Protein AF-A0A524HSD1-F1 (afdb_monomer_lite)

Radius of gyration: 17.55 Å; chains: 1; bounding box: 44×34×51 Å

Structure (mmCIF, N/CA/C/O backbone):
data_AF-A0A524HSD1-F1
#
_entry.id   AF-A0A524HSD1-F1
#
loop_
_atom_site.group_PDB
_atom_site.id
_atom_site.type_symbol
_atom_site.label_atom_id
_atom_site.label_alt_id
_atom_site.label_comp_id
_atom_site.label_asym_id
_atom_site.label_entity_id
_atom_site.label_seq_id
_atom_site.pdbx_PDB_ins_code
_atom_site.Cartn_x
_atom_site.Cartn_y
_atom_site.Cartn_z
_atom_site.occupancy
_atom_site.B_iso_or_equiv
_atom_site.auth_seq_id
_atom_site.auth_comp_id
_atom_site.auth_asym_id
_atom_site.auth_atom_id
_atom_site.pdbx_PDB_model_num
ATOM 1 N N . MET A 1 1 ? 17.653 -8.439 -3.704 1.00 82.50 1 MET A N 1
ATOM 2 C CA . MET A 1 1 ? 16.681 -8.326 -4.816 1.00 82.50 1 MET A CA 1
ATOM 3 C C . MET A 1 1 ? 16.883 -9.513 -5.733 1.00 82.50 1 MET A C 1
ATOM 5 O O . MET A 1 1 ? 18.031 -9.865 -5.976 1.00 82.50 1 MET A O 1
ATOM 9 N N . ALA A 1 2 ? 15.806 -10.114 -6.225 1.00 90.75 2 ALA A N 1
ATOM 10 C CA . ALA A 1 2 ? 15.878 -11.276 -7.107 1.00 90.75 2 ALA A CA 1
ATOM 11 C C . ALA A 1 2 ? 14.783 -11.213 -8.174 1.00 90.75 2 ALA A C 1
ATOM 13 O O . ALA A 1 2 ? 13.730 -10.613 -7.956 1.00 90.75 2 ALA A O 1
ATOM 14 N N . ARG A 1 3 ? 15.013 -11.856 -9.321 1.00 94.31 3 ARG A N 1
ATOM 15 C CA . ARG A 1 3 ? 13.931 -12.130 -10.271 1.00 94.31 3 ARG A CA 1
ATOM 16 C C . ARG A 1 3 ? 13.067 -13.254 -9.717 1.00 94.31 3 ARG A C 1
ATOM 18 O O . ARG A 1 3 ? 13.595 -14.268 -9.265 1.00 94.31 3 ARG A O 1
ATOM 25 N N . SER A 1 4 ? 11.750 -13.093 -9.751 1.00 92.81 4 SER A N 1
ATOM 26 C CA . SER A 1 4 ? 10.835 -14.096 -9.213 1.00 92.81 4 SER A CA 1
ATOM 27 C C . SER A 1 4 ? 9.555 -14.201 -10.025 1.00 92.81 4 SER A C 1
ATOM 29 O O . SER A 1 4 ? 8.882 -13.206 -10.277 1.00 92.81 4 SER A O 1
ATOM 31 N N . ARG A 1 5 ? 9.194 -15.443 -10.363 1.00 92.56 5 ARG A N 1
ATOM 32 C CA . ARG A 1 5 ? 7.883 -15.817 -10.923 1.00 92.56 5 ARG A CA 1
ATOM 33 C C . ARG A 1 5 ? 6.906 -16.345 -9.874 1.00 92.56 5 ARG A C 1
ATOM 35 O O . ARG A 1 5 ? 5.775 -16.693 -10.192 1.00 92.56 5 ARG A O 1
ATOM 42 N N . ARG A 1 6 ? 7.358 -16.449 -8.620 1.00 90.00 6 ARG A N 1
ATOM 43 C CA . ARG A 1 6 ? 6.565 -17.001 -7.512 1.00 90.00 6 ARG A CA 1
ATOM 44 C C . ARG A 1 6 ? 5.650 -15.957 -6.879 1.00 90.00 6 ARG A C 1
ATOM 46 O O . ARG A 1 6 ? 4.624 -16.316 -6.324 1.00 90.00 6 ARG A O 1
ATOM 53 N N . VAL A 1 7 ? 6.029 -14.680 -6.956 1.00 89.88 7 VAL A N 1
ATOM 54 C CA . VAL A 1 7 ? 5.310 -13.583 -6.287 1.00 89.88 7 VAL A CA 1
ATOM 55 C C . VAL A 1 7 ? 4.027 -13.217 -7.031 1.00 89.88 7 VAL A C 1
ATOM 57 O O . VAL A 1 7 ? 3.005 -12.956 -6.407 1.00 89.88 7 VAL A O 1
ATOM 60 N N . VAL A 1 8 ? 4.074 -13.224 -8.365 1.00 90.25 8 VAL A N 1
ATOM 61 C CA . VAL A 1 8 ? 2.915 -13.000 -9.231 1.00 90.25 8 VAL A CA 1
ATOM 62 C C . VAL A 1 8 ? 2.888 -14.131 -10.263 1.00 90.25 8 VAL A C 1
ATOM 64 O O . VAL A 1 8 ? 3.778 -14.181 -11.115 1.00 90.25 8 VAL A O 1
ATOM 67 N N . PRO A 1 9 ? 1.912 -15.055 -10.202 1.00 86.94 9 PRO A N 1
ATOM 68 C CA . PRO A 1 9 ? 1.830 -16.164 -11.146 1.00 86.94 9 PRO A CA 1
ATOM 69 C C . PRO A 1 9 ? 1.8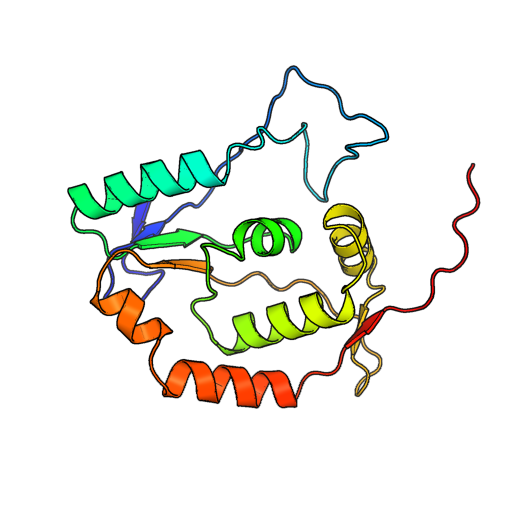19 -15.684 -12.601 1.00 86.94 9 PRO A C 1
ATOM 71 O O . PRO A 1 9 ? 1.075 -14.775 -12.964 1.00 86.94 9 PRO A O 1
ATOM 74 N N . GLY A 1 10 ? 2.660 -16.299 -13.435 1.00 90.88 10 GLY A N 1
ATOM 75 C CA . GLY A 1 10 ? 2.760 -15.968 -14.860 1.00 90.88 10 GLY A CA 1
ATOM 76 C C . GLY A 1 10 ? 3.445 -14.633 -15.171 1.00 90.88 10 GLY A C 1
ATOM 77 O O . GLY A 1 10 ? 3.359 -14.180 -16.309 1.00 90.88 10 GLY A O 1
ATOM 78 N N . ARG A 1 11 ? 4.109 -14.000 -14.193 1.00 95.06 11 ARG A N 1
ATOM 79 C CA . ARG A 1 11 ? 4.816 -12.724 -1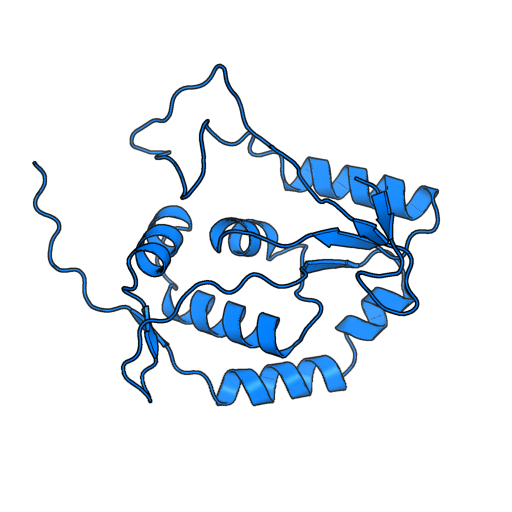4.370 1.00 95.06 11 ARG A CA 1
ATOM 80 C C . ARG A 1 11 ? 6.223 -12.782 -13.806 1.00 95.06 11 ARG A C 1
ATOM 82 O O . ARG A 1 11 ? 6.456 -13.409 -12.775 1.00 95.06 11 ARG A O 1
ATOM 89 N N . GLU A 1 12 ? 7.164 -12.126 -14.469 1.00 97.19 12 GLU A N 1
ATOM 90 C CA . GLU A 1 12 ? 8.548 -12.031 -14.015 1.00 97.19 12 GLU A CA 1
ATOM 91 C C . GLU A 1 12 ? 8.770 -10.710 -13.279 1.00 97.19 12 GLU A C 1
ATOM 93 O O . GLU A 1 12 ? 8.811 -9.638 -13.878 1.00 97.19 12 GLU A O 1
ATOM 98 N N . MET A 1 13 ? 8.897 -10.788 -11.955 1.00 97.69 13 MET A N 1
ATOM 99 C CA . MET A 1 13 ? 8.972 -9.619 -11.082 1.00 97.69 13 MET A CA 1
ATOM 100 C C . MET A 1 13 ? 10.398 -9.388 -10.587 1.00 97.69 13 MET A C 1
ATOM 102 O O . MET A 1 13 ? 11.105 -10.345 -10.261 1.00 97.69 13 MET A O 1
ATOM 106 N N . LEU A 1 14 ? 10.789 -8.125 -10.416 1.00 97.62 14 LEU A N 1
ATOM 107 C CA . LEU A 1 14 ? 11.891 -7.758 -9.532 1.00 97.62 14 LEU A CA 1
ATOM 108 C C . LEU A 1 14 ? 11.375 -7.737 -8.090 1.00 97.62 14 LEU A C 1
ATOM 110 O O . LEU A 1 14 ? 10.683 -6.802 -7.681 1.00 97.62 14 LEU A O 1
ATOM 114 N N . PHE A 1 15 ? 11.689 -8.773 -7.318 1.00 96.81 15 PHE A N 1
ATOM 115 C CA . PHE A 1 15 ? 11.267 -8.873 -5.927 1.00 96.81 15 PHE A CA 1
ATOM 116 C C . PHE A 1 15 ? 12.281 -8.216 -4.985 1.00 96.81 15 PHE A C 1
ATOM 118 O O . PHE A 1 15 ? 13.473 -8.557 -4.968 1.00 96.81 15 PHE A O 1
ATOM 125 N N . ILE A 1 16 ? 11.792 -7.262 -4.194 1.00 94.38 16 ILE A N 1
ATOM 126 C CA . ILE A 1 16 ? 12.546 -6.572 -3.152 1.00 94.38 16 ILE A CA 1
ATOM 127 C C . ILE A 1 16 ? 12.256 -7.256 -1.817 1.00 94.38 16 ILE A C 1
ATOM 129 O O . ILE A 1 16 ? 11.248 -6.986 -1.172 1.00 94.38 16 ILE A O 1
ATOM 133 N N . GLU A 1 17 ? 13.169 -8.130 -1.405 1.00 89.19 17 GLU A N 1
ATOM 134 C CA . GLU A 1 17 ? 13.127 -8.765 -0.080 1.00 89.19 17 GLU A CA 1
ATOM 135 C C . GLU A 1 17 ? 13.484 -7.778 1.033 1.00 89.19 17 GLU A C 1
ATOM 137 O O . GLU A 1 17 ? 12.844 -7.754 2.079 1.00 89.19 17 GLU A O 1
ATOM 142 N N . TRP A 1 18 ? 14.495 -6.939 0.796 1.00 87.19 18 TRP A N 1
ATOM 143 C CA . TRP A 1 18 ? 14.962 -5.950 1.756 1.00 87.19 18 TRP A CA 1
ATOM 144 C C . TRP A 1 18 ? 15.522 -4.725 1.035 1.00 87.19 18 TRP A C 1
ATOM 146 O O 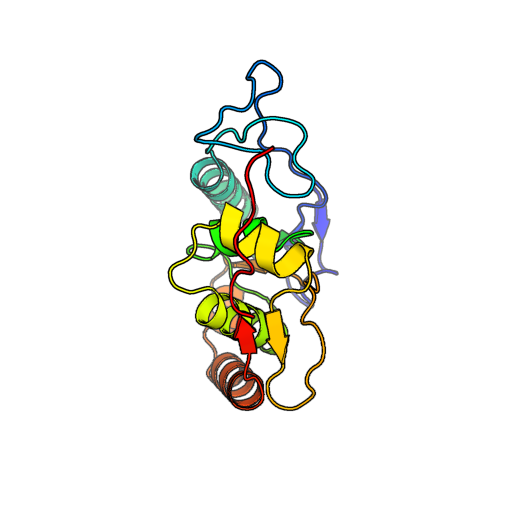. TRP A 1 18 ? 16.332 -4.853 0.113 1.00 87.19 18 TRP A O 1
ATOM 156 N N . LEU A 1 19 ? 15.093 -3.537 1.459 1.00 88.88 19 LEU A N 1
ATOM 157 C CA . LEU A 1 19 ? 15.610 -2.253 0.992 1.00 88.88 19 LEU A CA 1
ATOM 158 C C . LEU A 1 19 ? 15.524 -1.242 2.136 1.00 88.88 19 LEU A C 1
ATOM 160 O O . LEU A 1 19 ? 14.432 -0.873 2.564 1.00 88.88 19 LEU A O 1
ATOM 164 N N . LEU A 1 20 ? 16.680 -0.784 2.610 1.00 90.19 20 LEU A N 1
ATOM 165 C CA . LEU A 1 20 ? 16.772 0.197 3.683 1.00 90.19 20 LEU A CA 1
ATOM 166 C C . LEU A 1 20 ? 17.114 1.569 3.098 1.00 90.19 20 LEU A C 1
ATOM 168 O O . LEU A 1 20 ? 18.220 1.778 2.609 1.00 90.19 20 LEU A O 1
ATOM 172 N N . LEU A 1 21 ? 16.167 2.506 3.153 1.00 91.25 21 LEU A N 1
ATOM 173 C CA . LEU A 1 21 ? 16.372 3.888 2.708 1.00 91.25 21 LEU A CA 1
ATOM 174 C C . LEU A 1 21 ? 16.536 4.807 3.916 1.00 91.25 21 LEU A C 1
ATOM 176 O O . LEU A 1 21 ? 15.647 5.600 4.228 1.00 91.25 21 LEU A O 1
ATOM 180 N N . GLN A 1 22 ? 17.657 4.663 4.617 1.00 93.44 22 GLN A N 1
ATOM 181 C CA . GLN A 1 22 ? 17.925 5.366 5.869 1.00 93.44 22 GLN A CA 1
ATOM 182 C C . GLN A 1 22 ? 19.287 6.072 5.862 1.00 93.44 22 GLN A C 1
ATOM 184 O O . GLN A 1 22 ? 20.222 5.621 5.203 1.00 93.44 22 GLN A O 1
ATOM 189 N N . ASN A 1 23 ? 19.391 7.177 6.605 1.00 93.94 23 ASN A N 1
ATOM 190 C CA . ASN A 1 23 ? 20.632 7.915 6.821 1.00 93.94 23 ASN A CA 1
ATOM 191 C C . ASN A 1 23 ? 21.199 7.609 8.219 1.00 93.94 23 ASN A C 1
ATOM 193 O O . ASN A 1 23 ? 20.785 8.248 9.186 1.00 93.94 23 ASN A O 1
ATOM 197 N N . PRO A 1 24 ? 22.173 6.691 8.349 1.00 94.62 24 PRO A N 1
ATOM 198 C CA . PRO A 1 24 ? 22.722 6.304 9.649 1.00 94.62 24 PRO A CA 1
ATOM 199 C C . PRO A 1 24 ? 23.540 7.407 10.335 1.00 94.62 24 PRO A C 1
ATOM 201 O O . PRO A 1 24 ? 23.858 7.286 11.513 1.00 94.62 24 PRO A O 1
ATOM 204 N N . ARG A 1 25 ? 23.889 8.483 9.615 1.00 95.19 25 ARG A N 1
ATOM 205 C CA . ARG A 1 25 ? 24.619 9.639 10.162 1.00 95.19 25 ARG A CA 1
ATOM 206 C C . ARG A 1 25 ? 23.696 10.748 10.667 1.00 95.19 25 ARG A C 1
ATOM 208 O O . ARG A 1 25 ? 24.188 11.747 11.179 1.00 95.19 25 ARG A O 1
ATOM 215 N N . ALA A 1 26 ? 22.385 10.612 10.476 1.00 93.75 26 ALA A N 1
ATOM 216 C CA . ALA A 1 26 ? 21.400 11.567 10.961 1.00 93.75 26 ALA A CA 1
ATOM 217 C C . ALA A 1 26 ? 20.784 11.092 12.282 1.00 93.75 26 ALA A C 1
ATOM 219 O O . ALA A 1 26 ? 20.646 9.893 12.522 1.00 93.75 26 ALA A O 1
ATOM 220 N N . ALA A 1 27 ? 20.366 12.050 13.105 1.00 93.75 27 ALA A N 1
ATOM 221 C CA . ALA A 1 27 ? 19.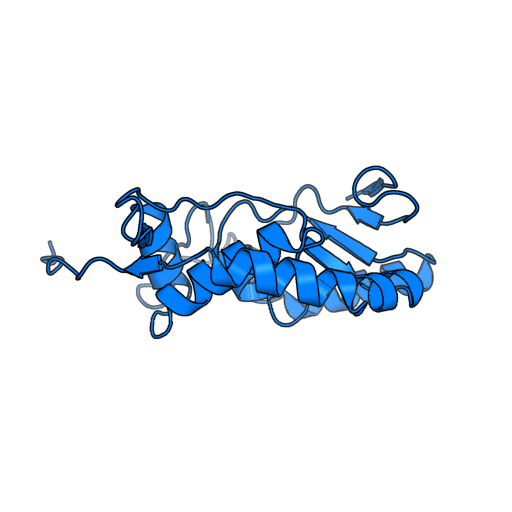560 11.809 14.295 1.00 93.75 27 ALA A CA 1
ATOM 222 C C . ALA A 1 27 ? 18.083 12.118 14.011 1.00 93.75 27 ALA A C 1
ATOM 224 O O . ALA A 1 27 ? 17.764 12.918 13.129 1.00 93.75 27 ALA A O 1
ATOM 225 N N . PHE A 1 28 ? 17.182 11.484 14.761 1.00 94.00 28 PHE A N 1
ATOM 226 C CA . PHE A 1 28 ? 15.773 11.873 14.771 1.00 94.00 28 PHE A CA 1
ATOM 227 C C . PHE A 1 28 ? 15.601 13.255 15.408 1.00 94.00 28 PHE A C 1
ATOM 229 O O . PHE A 1 28 ? 16.416 13.680 16.227 1.00 94.00 28 PHE A O 1
ATOM 236 N N . SER A 1 29 ? 14.515 13.934 15.054 1.00 90.50 29 SER A N 1
ATOM 237 C CA . SER A 1 29 ? 14.105 15.198 15.668 1.00 90.50 29 SER A CA 1
ATOM 238 C C . SER A 1 29 ? 12.661 15.094 16.170 1.00 90.50 29 SER A C 1
ATOM 240 O O . SER A 1 29 ? 11.943 14.180 15.753 1.00 90.50 29 SER A O 1
ATOM 242 N N . PRO A 1 30 ? 12.197 16.017 17.032 1.00 86.50 30 PRO A N 1
ATOM 243 C CA . PRO A 1 30 ? 10.792 16.069 17.442 1.00 86.50 30 PRO A CA 1
ATOM 244 C C . PRO A 1 30 ? 9.815 16.164 16.259 1.00 86.50 30 PRO A C 1
ATOM 246 O O . PRO A 1 30 ? 8.761 15.533 16.288 1.00 86.50 30 PRO A O 1
ATOM 249 N N . ASP A 1 31 ? 10.197 16.873 15.192 1.00 85.69 31 ASP A N 1
ATOM 250 C CA . ASP A 1 31 ? 9.394 17.014 13.966 1.00 85.69 31 ASP A CA 1
ATOM 251 C C . ASP A 1 31 ? 9.420 15.752 13.084 1.00 85.69 31 ASP A C 1
ATOM 253 O O . ASP A 1 31 ? 8.515 15.500 12.282 1.00 85.69 31 ASP A O 1
ATOM 257 N N . HIS A 1 32 ? 10.461 14.929 13.231 1.00 83.75 32 HIS A N 1
ATOM 258 C CA . HIS A 1 32 ? 10.667 13.689 12.488 1.00 83.75 32 HIS A CA 1
ATOM 259 C C . HIS A 1 32 ? 11.000 12.535 13.440 1.00 83.75 32 HIS A C 1
ATOM 261 O O . HIS A 1 32 ? 12.122 12.014 13.420 1.00 83.75 32 HIS A O 1
ATOM 267 N N . PRO A 1 33 ? 10.033 12.125 14.281 1.00 88.62 33 PRO A N 1
ATOM 268 C CA . PRO A 1 33 ? 10.234 11.021 15.201 1.00 88.62 33 PRO A CA 1
ATOM 269 C C . PRO A 1 33 ? 10.345 9.698 14.429 1.00 88.62 33 PRO A C 1
ATOM 271 O O . PRO A 1 33 ? 9.847 9.590 13.300 1.00 88.62 33 PRO A O 1
ATOM 274 N N . PRO A 1 34 ? 10.946 8.660 15.033 1.00 91.50 34 PRO A N 1
ATOM 275 C CA . PRO A 1 34 ? 11.039 7.349 14.409 1.00 91.50 34 PRO A CA 1
ATOM 276 C C . PRO A 1 34 ? 9.657 6.770 14.086 1.00 91.50 34 PRO A C 1
ATOM 278 O O . PRO A 1 34 ? 8.716 6.821 14.888 1.00 91.50 34 PRO A O 1
ATOM 281 N N . LEU A 1 35 ? 9.546 6.178 12.899 1.00 90.38 35 LEU A N 1
ATOM 282 C CA . LEU A 1 35 ? 8.432 5.308 12.530 1.00 90.38 35 LEU A CA 1
ATOM 283 C C . LEU A 1 35 ? 8.621 3.905 13.139 1.00 90.38 35 LEU A C 1
ATOM 285 O O . LEU A 1 35 ? 9.748 3.522 13.461 1.00 90.38 35 LEU A O 1
ATOM 289 N N . PRO A 1 36 ? 7.549 3.099 13.280 1.00 86.25 36 PRO A N 1
ATOM 290 C CA . PRO A 1 36 ? 7.671 1.724 13.765 1.00 86.25 36 PRO A CA 1
ATOM 291 C C . PRO A 1 36 ? 8.736 0.926 12.992 1.00 86.25 36 PRO A C 1
ATOM 293 O O . PRO A 1 36 ? 8.712 0.886 11.763 1.00 86.25 36 PRO A O 1
ATOM 296 N N . GLY A 1 37 ? 9.685 0.316 13.709 1.00 84.81 37 GLY A N 1
ATOM 297 C CA . GLY A 1 37 ? 10.781 -0.467 13.119 1.00 84.81 37 GLY A CA 1
ATOM 298 C C . GLY A 1 37 ? 11.903 0.354 12.460 1.00 84.81 37 GLY A C 1
ATOM 299 O O . GLY A 1 37 ? 12.800 -0.221 11.847 1.00 84.81 37 GLY A O 1
ATOM 300 N N . GLN A 1 38 ? 11.879 1.686 12.557 1.00 90.69 38 GLN A N 1
ATOM 301 C CA . GLN A 1 38 ? 12.893 2.552 11.960 1.00 90.69 38 GLN A CA 1
ATOM 302 C C . GLN A 1 38 ? 14.076 2.786 12.912 1.00 90.69 38 GLN A C 1
ATOM 304 O O . GLN A 1 38 ? 13.907 3.363 13.980 1.00 90.69 38 GLN A O 1
ATOM 309 N N . ALA A 1 39 ? 15.285 2.395 12.493 1.00 92.62 39 ALA A N 1
ATOM 310 C CA . ALA A 1 39 ? 16.514 2.604 13.265 1.00 92.62 39 ALA A CA 1
ATOM 311 C C . ALA A 1 39 ? 17.142 3.992 13.041 1.00 92.62 39 ALA A C 1
ATOM 313 O O . ALA A 1 39 ? 17.709 4.567 13.964 1.00 92.62 39 ALA A O 1
ATOM 314 N N . HIS A 1 40 ? 17.015 4.544 11.828 1.00 94.56 40 HIS A N 1
ATOM 315 C CA . HIS A 1 40 ? 17.555 5.860 11.473 1.00 94.56 40 HIS A CA 1
ATOM 316 C C . HIS A 1 40 ? 16.591 6.662 10.578 1.00 94.56 40 HIS A C 1
ATOM 318 O O . HIS A 1 40 ? 15.775 6.054 9.867 1.00 94.56 40 HIS A O 1
ATOM 324 N N . PRO A 1 41 ? 16.693 8.009 10.547 1.00 93.88 41 PRO A N 1
ATOM 325 C CA . PRO A 1 41 ? 15.876 8.856 9.680 1.00 93.88 41 PRO A CA 1
ATOM 326 C C . PRO A 1 41 ? 15.884 8.400 8.220 1.00 93.88 41 PRO A C 1
ATOM 328 O O . PRO A 1 41 ? 16.893 7.921 7.698 1.00 93.88 41 PRO A O 1
ATOM 331 N N . GLY A 1 42 ? 14.738 8.532 7.553 1.00 92.06 42 GLY A N 1
ATOM 332 C CA . GLY A 1 42 ? 14.584 8.107 6.165 1.00 92.06 42 GLY A CA 1
ATOM 333 C C . GLY A 1 42 ? 15.338 9.027 5.204 1.00 92.06 42 GLY A C 1
ATOM 334 O O . GLY A 1 42 ? 15.452 10.222 5.451 1.00 92.06 42 GLY A O 1
ATOM 335 N N . LEU A 1 43 ? 15.804 8.491 4.075 1.00 91.94 43 LEU A N 1
ATOM 336 C CA . LEU A 1 43 ? 16.473 9.290 3.036 1.00 91.94 43 LEU A CA 1
ATOM 337 C C . LEU A 1 43 ? 15.511 10.183 2.235 1.00 91.94 43 LEU A C 1
ATOM 339 O O . LEU A 1 43 ? 15.959 11.041 1.489 1.00 91.94 43 LEU A O 1
ATOM 343 N N . GLY A 1 44 ? 14.198 9.946 2.312 1.00 88.88 44 GLY A N 1
ATOM 344 C CA . GLY A 1 44 ? 13.206 10.645 1.483 1.00 88.88 44 GLY A CA 1
ATOM 345 C C . GLY A 1 44 ? 13.216 10.244 -0.001 1.00 88.88 44 GLY A C 1
ATOM 346 O O . GLY A 1 44 ? 12.369 10.708 -0.753 1.00 88.88 44 GLY A O 1
ATOM 347 N N . MET A 1 45 ? 14.103 9.328 -0.407 1.00 92.00 45 MET A N 1
ATOM 348 C CA . MET A 1 45 ? 14.379 8.976 -1.809 1.00 92.00 45 MET A CA 1
ATOM 349 C C . MET A 1 45 ? 13.492 7.855 -2.381 1.00 92.00 45 MET A C 1
ATOM 351 O O . MET A 1 45 ? 13.885 7.133 -3.299 1.00 92.00 45 MET A O 1
ATOM 355 N N . LEU A 1 46 ? 12.313 7.619 -1.799 1.00 89.25 46 LEU A N 1
ATOM 356 C CA . LEU A 1 46 ? 11.474 6.480 -2.186 1.00 89.25 46 LEU A CA 1
ATOM 357 C C . LEU A 1 46 ? 11.079 6.562 -3.669 1.00 89.25 46 LEU A C 1
ATOM 359 O O . LEU A 1 46 ? 11.159 5.570 -4.390 1.00 89.25 46 LEU A O 1
ATOM 363 N N . ARG A 1 47 ? 10.675 7.751 -4.130 1.00 89.38 47 ARG A N 1
ATOM 364 C CA . ARG A 1 47 ? 10.216 7.968 -5.510 1.00 89.38 47 ARG A CA 1
ATOM 365 C C . ARG A 1 47 ? 11.346 7.787 -6.517 1.00 89.38 47 ARG A C 1
ATOM 367 O O . ARG A 1 47 ? 11.137 7.162 -7.550 1.00 89.38 47 ARG A O 1
ATOM 374 N N . GLU A 1 48 ? 12.524 8.294 -6.195 1.00 93.25 48 GLU A N 1
ATOM 375 C CA . GLU A 1 48 ? 13.734 8.246 -7.007 1.00 93.25 48 GLU A CA 1
ATOM 376 C C . GLU A 1 48 ? 14.193 6.798 -7.185 1.00 93.25 48 GLU A C 1
ATOM 378 O O . GLU A 1 48 ? 14.417 6.349 -8.309 1.00 93.25 48 GLU A O 1
ATOM 383 N N . ILE A 1 49 ? 14.245 6.036 -6.088 1.00 93.94 49 ILE A N 1
ATOM 384 C CA . ILE A 1 49 ? 14.653 4.630 -6.122 1.00 93.94 49 ILE A CA 1
ATOM 385 C C . ILE A 1 49 ? 13.650 3.782 -6.911 1.00 93.94 49 ILE A C 1
ATOM 387 O O . ILE A 1 49 ? 14.062 3.019 -7.782 1.00 93.94 49 ILE A O 1
ATOM 391 N N . TYR A 1 50 ? 12.340 3.934 -6.681 1.00 92.25 50 TYR A N 1
ATOM 392 C CA . TYR A 1 50 ? 11.343 3.205 -7.477 1.00 92.25 50 TYR A CA 1
ATOM 393 C C . TYR A 1 50 ? 11.324 3.640 -8.947 1.00 92.25 50 TYR A C 1
ATOM 395 O O . TYR A 1 50 ? 11.093 2.797 -9.811 1.00 92.25 50 TYR A O 1
ATOM 403 N N . GLY A 1 51 ? 11.597 4.913 -9.244 1.00 93.56 51 GLY A N 1
ATOM 404 C CA . GLY A 1 51 ? 11.749 5.407 -10.612 1.00 93.56 51 GLY A CA 1
ATOM 405 C C . GLY A 1 51 ? 12.907 4.725 -11.338 1.00 93.56 51 GLY A C 1
ATOM 406 O O . GLY A 1 51 ? 12.716 4.181 -12.423 1.00 93.56 51 GLY A O 1
ATOM 407 N N . TRP A 1 52 ? 14.077 4.658 -10.702 1.00 96.06 52 TRP A N 1
ATOM 408 C CA . TRP A 1 52 ? 15.236 3.958 -11.258 1.00 96.06 52 TRP A CA 1
ATOM 409 C C . TRP A 1 52 ? 14.988 2.451 -11.429 1.00 96.06 52 TRP A C 1
ATOM 411 O O . TRP A 1 52 ? 15.255 1.888 -12.492 1.00 96.06 52 TRP A O 1
ATOM 421 N N . LEU A 1 53 ? 14.410 1.792 -10.419 1.00 96.31 53 LEU A N 1
ATOM 422 C CA . LEU A 1 53 ? 14.070 0.366 -10.492 1.00 96.31 53 LEU A CA 1
ATOM 423 C C . LEU A 1 53 ? 13.046 0.071 -11.593 1.00 96.31 53 LEU A C 1
ATOM 425 O O . LEU A 1 53 ? 13.088 -0.997 -12.205 1.00 96.31 53 LEU A O 1
ATOM 429 N N . ARG A 1 54 ? 12.134 1.009 -11.860 1.00 95.88 54 ARG A N 1
ATOM 430 C CA . ARG A 1 54 ? 11.170 0.897 -12.952 1.00 95.88 54 ARG A CA 1
ATOM 431 C C . ARG A 1 54 ? 11.891 0.897 -14.301 1.00 95.88 54 ARG A C 1
ATOM 433 O O . ARG A 1 54 ? 11.645 -0.007 -15.092 1.00 95.88 54 ARG A O 1
ATOM 440 N N . THR A 1 55 ? 12.819 1.828 -14.527 1.00 97.00 55 THR A N 1
ATOM 441 C CA . THR A 1 55 ? 13.651 1.855 -15.744 1.00 97.00 55 THR A CA 1
ATOM 442 C C . THR A 1 55 ? 14.463 0.569 -15.903 1.00 97.00 55 THR A C 1
ATOM 444 O O . THR A 1 55 ? 14.555 0.026 -17.002 1.00 97.00 55 THR A O 1
ATOM 447 N N . LEU A 1 56 ? 15.007 0.029 -14.808 1.00 96.69 56 LEU A N 1
ATOM 448 C CA . LEU A 1 56 ? 15.700 -1.261 -14.831 1.00 96.69 56 LEU A CA 1
ATOM 449 C C . LEU A 1 56 ? 14.767 -2.407 -15.258 1.00 96.69 56 LEU A C 1
ATOM 451 O O . LEU A 1 56 ? 15.160 -3.250 -16.060 1.00 96.69 56 LEU A O 1
ATOM 455 N N . CYS A 1 57 ? 13.534 -2.442 -14.747 1.00 97.69 57 CYS A N 1
ATOM 456 C CA . CYS A 1 57 ? 12.547 -3.442 -15.155 1.00 97.69 57 CYS A CA 1
ATOM 457 C C . CYS A 1 57 ? 12.197 -3.322 -16.643 1.00 97.69 57 CYS A C 1
ATOM 459 O O . CYS A 1 57 ? 12.144 -4.342 -17.324 1.00 97.69 57 CYS A O 1
ATOM 461 N N . GLU A 1 58 ? 12.015 -2.099 -17.150 1.00 96.88 58 GLU A N 1
ATOM 462 C CA . GLU A 1 58 ? 11.755 -1.831 -18.572 1.00 96.88 58 GLU A CA 1
ATOM 463 C C . GLU A 1 58 ? 12.912 -2.341 -19.448 1.00 96.88 58 GLU A C 1
ATOM 465 O O . GLU A 1 58 ? 12.680 -3.082 -20.402 1.00 96.88 58 GLU A O 1
ATOM 470 N N . ALA A 1 59 ? 14.160 -2.037 -19.074 1.00 97.44 59 ALA A N 1
ATOM 471 C CA . ALA A 1 59 ? 15.353 -2.480 -19.800 1.00 97.44 59 ALA A CA 1
ATOM 472 C C . ALA A 1 59 ? 15.540 -4.009 -19.804 1.00 97.44 59 ALA A C 1
ATOM 474 O O . ALA A 1 59 ? 16.106 -4.566 -20.742 1.00 97.44 59 ALA A O 1
ATOM 475 N N . LEU A 1 60 ? 15.076 -4.695 -18.755 1.00 96.75 60 LEU A N 1
ATOM 476 C CA . LEU A 1 60 ? 15.207 -6.145 -18.595 1.00 96.75 60 LEU A CA 1
ATOM 477 C C . LEU A 1 60 ? 13.966 -6.934 -19.044 1.00 96.75 60 LEU A C 1
ATOM 479 O O . LEU A 1 60 ? 13.965 -8.159 -18.919 1.00 96.75 60 LEU A O 1
ATOM 483 N N . GLY A 1 61 ? 12.920 -6.259 -19.533 1.00 96.75 61 GLY A N 1
ATOM 484 C CA . GLY A 1 61 ? 11.661 -6.896 -19.931 1.00 96.75 61 GLY A CA 1
ATOM 485 C C . GLY A 1 61 ? 10.884 -7.526 -18.768 1.00 96.75 61 GLY A C 1
ATOM 486 O O . GLY A 1 61 ? 10.182 -8.513 -18.971 1.00 96.75 61 GLY A O 1
ATOM 487 N N . LEU A 1 62 ? 11.029 -6.996 -17.548 1.00 98.06 62 LEU A N 1
ATOM 488 C CA . LEU A 1 62 ? 10.320 -7.480 -16.359 1.00 98.06 62 LEU A CA 1
ATOM 489 C C . LEU A 1 62 ? 8.913 -6.873 -16.261 1.00 98.06 62 LEU A C 1
ATOM 491 O O . LEU A 1 62 ? 8.670 -5.734 -16.662 1.00 98.06 62 LEU A O 1
ATOM 495 N N . ASP A 1 63 ? 7.988 -7.610 -15.650 1.00 98.06 63 ASP A N 1
ATOM 496 C CA . ASP A 1 63 ? 6.587 -7.204 -15.515 1.00 98.06 63 ASP A CA 1
ATOM 497 C C . ASP A 1 63 ? 6.359 -6.119 -14.462 1.00 98.06 63 ASP A C 1
ATOM 499 O O . ASP A 1 63 ? 5.388 -5.358 -14.538 1.00 98.06 63 ASP A O 1
ATOM 503 N N . GLY A 1 64 ? 7.250 -6.023 -13.480 1.00 97.56 64 GLY A N 1
ATOM 504 C CA . GLY A 1 64 ? 7.152 -5.015 -12.442 1.00 97.56 64 GLY A CA 1
ATOM 505 C C . GLY A 1 64 ? 8.076 -5.247 -11.265 1.00 97.56 64 GLY A C 1
ATOM 506 O O . GLY A 1 64 ? 8.862 -6.193 -11.218 1.00 97.56 64 GLY A O 1
ATO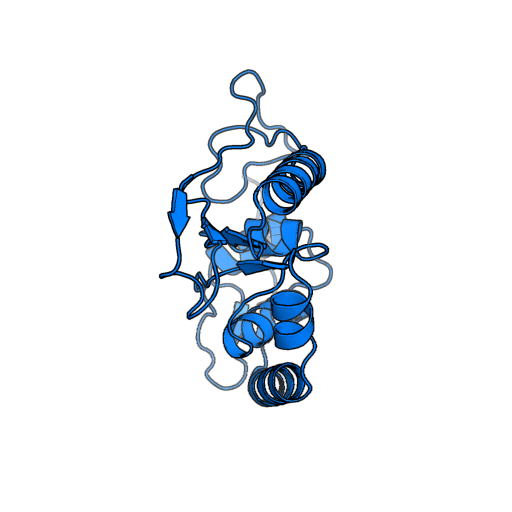M 507 N N . ILE A 1 65 ? 7.921 -4.376 -10.278 1.00 97.56 65 ILE A N 1
ATOM 508 C CA . ILE A 1 65 ? 8.586 -4.473 -8.981 1.00 97.56 65 ILE A CA 1
ATOM 509 C C . ILE A 1 65 ? 7.572 -5.028 -7.991 1.00 97.56 65 ILE A C 1
ATOM 511 O O . ILE A 1 65 ? 6.415 -4.616 -8.030 1.00 97.56 65 ILE A O 1
ATOM 515 N N . ALA A 1 66 ? 7.986 -5.922 -7.100 1.00 96.94 66 ALA A N 1
ATOM 516 C CA . ALA A 1 66 ? 7.136 -6.436 -6.034 1.00 96.94 66 ALA A CA 1
ATOM 517 C C . ALA A 1 66 ? 7.844 -6.367 -4.678 1.00 96.94 66 ALA A C 1
ATOM 519 O O . ALA A 1 66 ? 9.046 -6.619 -4.593 1.00 96.94 66 ALA A O 1
ATOM 520 N N . PHE A 1 67 ? 7.101 -6.053 -3.619 1.00 95.25 67 PHE A N 1
ATOM 521 C CA . PHE A 1 67 ? 7.593 -6.105 -2.241 1.00 95.25 67 PHE A CA 1
ATOM 522 C C . PHE A 1 67 ? 6.437 -6.327 -1.258 1.00 95.25 67 PHE A C 1
ATOM 524 O O . PHE A 1 67 ? 5.268 -6.165 -1.613 1.00 95.25 67 PHE A O 1
ATOM 531 N N . VAL A 1 68 ? 6.755 -6.696 -0.017 1.00 95.75 68 VAL A N 1
ATOM 532 C CA . VAL A 1 68 ? 5.769 -6.871 1.057 1.00 95.75 68 VAL A CA 1
ATOM 533 C C . VAL A 1 68 ? 6.034 -5.824 2.152 1.00 95.75 68 VAL A C 1
ATOM 535 O O . VAL A 1 68 ? 7.036 -5.938 2.855 1.00 95.75 68 VAL A O 1
ATOM 538 N N . PRO A 1 69 ? 5.197 -4.779 2.306 1.00 94.56 69 PRO A N 1
ATOM 539 C CA . PRO A 1 69 ? 5.345 -3.781 3.363 1.00 94.56 69 PRO A CA 1
ATOM 540 C C . PRO A 1 69 ? 5.112 -4.391 4.750 1.00 94.56 69 PRO A C 1
ATOM 542 O O . PRO A 1 69 ? 3.978 -4.696 5.126 1.00 94.56 69 PRO A O 1
ATOM 545 N N . SER A 1 70 ? 6.170 -4.489 5.554 1.00 92.81 70 SER A N 1
ATOM 546 C CA . SER A 1 70 ? 6.088 -4.968 6.943 1.00 92.81 70 SER A CA 1
ATOM 547 C C . SER A 1 70 ? 5.285 -4.037 7.856 1.00 92.81 70 SER A C 1
ATOM 549 O O . SER A 1 70 ? 4.763 -4.473 8.877 1.00 92.81 70 SER A O 1
ATOM 551 N N . HIS A 1 71 ? 5.149 -2.762 7.479 1.00 93.94 71 HIS A N 1
ATOM 552 C CA . HIS A 1 71 ? 4.430 -1.750 8.250 1.00 93.94 71 HIS A CA 1
ATOM 553 C C . HIS A 1 71 ? 3.511 -0.903 7.366 1.00 93.94 71 HIS A C 1
ATOM 555 O O . HIS A 1 71 ? 3.814 -0.641 6.200 1.00 93.94 71 HIS A O 1
ATOM 561 N N . TYR A 1 72 ? 2.431 -0.391 7.962 1.00 96.19 72 TYR A N 1
ATOM 562 C CA . TYR A 1 72 ? 1.451 0.468 7.291 1.00 96.19 72 TYR A CA 1
ATOM 563 C C . TYR A 1 72 ? 2.075 1.696 6.616 1.00 96.19 72 TYR A C 1
ATOM 565 O O . TYR A 1 72 ? 1.744 1.986 5.467 1.00 96.19 72 TYR A O 1
ATOM 573 N N . TYR A 1 73 ? 3.019 2.387 7.272 1.00 94.44 73 TYR A N 1
ATOM 574 C CA . TYR A 1 73 ? 3.639 3.584 6.691 1.00 94.44 73 TYR A CA 1
ATOM 575 C C . TYR A 1 73 ? 4.309 3.304 5.343 1.00 94.44 73 TYR A C 1
ATOM 577 O O . TYR A 1 73 ? 4.318 4.174 4.480 1.00 94.44 73 TYR A O 1
ATOM 585 N N . MET A 1 74 ? 4.853 2.100 5.132 1.00 93.81 74 MET A N 1
ATOM 586 C CA . MET A 1 74 ? 5.514 1.750 3.873 1.00 93.81 74 MET A CA 1
ATOM 587 C C . MET A 1 74 ? 4.501 1.716 2.725 1.00 93.81 74 MET A C 1
ATOM 589 O O . MET A 1 74 ? 4.771 2.242 1.646 1.00 93.81 74 MET A O 1
ATOM 593 N N . ALA A 1 75 ? 3.314 1.155 2.978 1.00 95.75 75 ALA A N 1
ATOM 594 C CA . ALA A 1 75 ? 2.209 1.172 2.027 1.00 95.75 75 ALA A CA 1
ATOM 595 C C . ALA A 1 75 ? 1.661 2.596 1.833 1.00 95.75 75 ALA A C 1
ATOM 597 O O . ALA A 1 75 ? 1.484 3.033 0.697 1.00 95.75 75 ALA A O 1
ATOM 598 N N . ALA A 1 76 ? 1.475 3.351 2.922 1.00 95.81 76 ALA A N 1
ATOM 599 C CA . ALA A 1 76 ? 0.945 4.714 2.884 1.00 95.81 76 ALA A CA 1
ATOM 600 C C . ALA A 1 76 ? 1.860 5.699 2.133 1.00 95.81 76 ALA A C 1
ATOM 602 O O . ALA A 1 76 ? 1.377 6.498 1.332 1.00 95.81 76 ALA A O 1
ATOM 603 N N . LEU A 1 77 ? 3.183 5.625 2.323 1.00 92.88 77 LEU A N 1
ATOM 604 C CA . LEU A 1 77 ? 4.154 6.435 1.571 1.00 92.88 77 LEU A CA 1
ATOM 605 C C . LEU A 1 77 ? 4.193 6.046 0.085 1.00 92.88 77 LEU A C 1
ATOM 607 O O . LEU A 1 77 ? 4.412 6.892 -0.784 1.00 92.88 77 LEU A O 1
ATOM 611 N N . GLY A 1 78 ? 3.976 4.763 -0.206 1.00 90.69 78 GLY A N 1
ATOM 612 C CA . GLY A 1 78 ? 4.013 4.200 -1.551 1.00 90.69 78 GLY A CA 1
ATOM 613 C C . GLY A 1 78 ? 2.715 4.325 -2.354 1.00 90.69 78 GLY A C 1
ATOM 614 O O . GLY A 1 78 ? 2.736 4.140 -3.572 1.00 90.69 78 GLY A O 1
ATOM 615 N N . GLN A 1 79 ? 1.592 4.665 -1.719 1.00 92.12 79 GLN A N 1
ATOM 616 C CA . GLN A 1 79 ? 0.245 4.497 -2.283 1.00 92.12 79 GLN A CA 1
ATOM 617 C C . GLN A 1 79 ? -0.022 5.227 -3.607 1.00 92.12 79 GLN A C 1
ATOM 619 O O . GLN A 1 79 ? -0.963 4.899 -4.322 1.00 92.12 79 GLN A O 1
ATOM 624 N N . ARG A 1 80 ? 0.781 6.232 -3.974 1.00 89.94 80 ARG A N 1
ATOM 625 C CA . ARG A 1 80 ? 0.625 6.933 -5.261 1.00 89.94 80 ARG A CA 1
ATOM 626 C C . ARG A 1 80 ? 1.158 6.130 -6.446 1.00 89.94 80 ARG A C 1
ATOM 628 O O . ARG A 1 80 ? 0.651 6.301 -7.548 1.00 89.94 80 ARG A O 1
ATOM 635 N N . ILE A 1 81 ? 2.156 5.278 -6.222 1.00 90.12 81 ILE A N 1
ATOM 636 C CA . ILE A 1 81 ? 2.864 4.526 -7.273 1.00 90.12 81 ILE A CA 1
ATOM 637 C C . ILE A 1 81 ? 2.673 3.011 -7.156 1.00 90.12 81 ILE A C 1
ATOM 639 O O . ILE A 1 81 ? 2.875 2.287 -8.126 1.00 90.12 81 ILE A O 1
ATOM 643 N N . LEU A 1 82 ? 2.279 2.536 -5.976 1.00 92.62 82 LEU A N 1
ATOM 644 C CA . LEU A 1 82 ? 2.138 1.123 -5.653 1.00 92.62 82 LEU A CA 1
ATOM 645 C C . LEU A 1 82 ? 0.669 0.740 -5.498 1.00 92.62 82 LEU A C 1
ATOM 647 O O . LEU A 1 82 ? -0.160 1.540 -5.056 1.00 92.62 82 LEU A O 1
ATOM 651 N N . ARG A 1 83 ? 0.351 -0.508 -5.831 1.00 95.75 83 ARG A N 1
ATOM 652 C CA . ARG A 1 83 ? -0.966 -1.121 -5.611 1.00 95.75 83 ARG A CA 1
ATOM 653 C C . ARG A 1 83 ? -0.786 -2.493 -4.989 1.00 95.75 83 ARG A C 1
ATOM 655 O O . ARG A 1 83 ? 0.200 -3.162 -5.293 1.00 95.75 83 ARG A O 1
ATOM 662 N N . PHE A 1 84 ? -1.713 -2.920 -4.140 1.00 97.94 84 PHE A N 1
ATOM 663 C CA . PHE A 1 84 ? -1.737 -4.316 -3.712 1.00 97.94 84 PHE A CA 1
ATOM 664 C C . PHE A 1 84 ? -2.095 -5.220 -4.894 1.00 97.94 84 PHE A C 1
ATOM 666 O O . PHE A 1 84 ? -2.877 -4.844 -5.761 1.00 97.94 84 PHE A O 1
ATOM 673 N N . LEU A 1 85 ? -1.488 -6.404 -4.950 1.00 96.81 85 LEU A N 1
ATOM 674 C CA . LEU A 1 85 ? -1.823 -7.406 -5.964 1.00 96.81 85 LEU A CA 1
ATOM 675 C C . LEU A 1 85 ? -3.196 -8.034 -5.688 1.00 96.81 85 LEU A C 1
ATOM 677 O O . LEU A 1 85 ? -3.956 -8.317 -6.611 1.00 96.81 85 LEU A O 1
ATOM 681 N N . ASP A 1 86 ? -3.488 -8.263 -4.409 1.00 97.31 86 ASP A N 1
ATOM 682 C CA . ASP A 1 86 ? -4.756 -8.803 -3.937 1.00 97.31 86 ASP A CA 1
ATOM 683 C C . ASP A 1 86 ? -5.767 -7.663 -3.694 1.00 97.31 86 ASP A C 1
ATOM 685 O O . ASP A 1 86 ? -5.500 -6.782 -2.864 1.00 97.31 86 ASP A O 1
ATOM 689 N N . PRO A 1 87 ? -6.932 -7.661 -4.374 1.00 97.75 87 PRO A N 1
ATOM 690 C CA . PRO A 1 87 ? -7.953 -6.637 -4.175 1.00 97.75 87 PRO A CA 1
ATOM 691 C C . PRO A 1 87 ? -8.505 -6.596 -2.742 1.00 97.75 87 PRO A C 1
ATOM 693 O O . PRO A 1 87 ? -8.874 -5.512 -2.288 1.00 97.75 87 PRO A O 1
ATOM 696 N N . ALA A 1 88 ? -8.519 -7.713 -2.003 1.00 98.19 88 ALA A N 1
ATOM 697 C CA . ALA A 1 88 ? -8.959 -7.722 -0.603 1.00 98.19 88 ALA A CA 1
ATOM 698 C C . ALA A 1 88 ? -7.948 -7.003 0.307 1.00 98.19 88 ALA A C 1
ATOM 700 O O . ALA A 1 88 ? -8.321 -6.199 1.166 1.00 98.19 88 ALA A O 1
ATOM 701 N N . ALA A 1 89 ? -6.649 -7.209 0.074 1.00 98.25 89 ALA A N 1
ATOM 702 C CA . ALA A 1 89 ? -5.602 -6.441 0.743 1.00 98.25 89 ALA A CA 1
ATOM 703 C C . ALA A 1 89 ? -5.672 -4.940 0.409 1.00 98.25 89 ALA A C 1
ATOM 705 O O . ALA A 1 89 ? -5.526 -4.118 1.317 1.00 98.25 89 ALA A O 1
ATOM 706 N N . GLN A 1 90 ? -5.952 -4.575 -0.851 1.00 98.31 90 GLN A N 1
ATOM 707 C CA . GLN A 1 90 ? -6.180 -3.174 -1.230 1.00 98.31 90 GLN A CA 1
ATOM 708 C C . GLN A 1 90 ? -7.386 -2.588 -0.488 1.00 98.31 90 GLN A C 1
ATOM 710 O O . GLN A 1 90 ? -7.276 -1.507 0.079 1.00 98.31 90 GLN A O 1
ATOM 715 N N . ALA A 1 91 ? -8.509 -3.307 -0.444 1.00 98.38 91 ALA A N 1
ATOM 716 C CA . ALA A 1 91 ? -9.716 -2.873 0.253 1.00 98.38 91 ALA A CA 1
ATOM 717 C C . ALA A 1 91 ? -9.478 -2.649 1.754 1.00 98.38 91 ALA A C 1
ATOM 719 O O . ALA A 1 91 ? -9.917 -1.637 2.303 1.00 98.38 91 ALA A O 1
ATOM 720 N N . ARG A 1 92 ? -8.730 -3.551 2.406 1.00 98.31 92 ARG A N 1
ATOM 721 C CA . ARG A 1 92 ? -8.319 -3.401 3.809 1.00 98.31 92 ARG A CA 1
ATOM 722 C C . ARG A 1 92 ? -7.430 -2.180 4.011 1.00 98.31 92 ARG A C 1
ATOM 724 O O . ARG A 1 92 ? -7.664 -1.417 4.944 1.00 98.31 92 ARG A O 1
ATOM 731 N N . PHE A 1 93 ? -6.439 -1.974 3.142 1.00 98.44 93 PHE A N 1
ATOM 732 C CA . PHE A 1 93 ? -5.608 -0.770 3.186 1.00 98.44 93 PHE A CA 1
ATOM 733 C C . PHE A 1 93 ? -6.455 0.495 3.033 1.00 98.44 93 PHE A C 1
ATOM 735 O O . PHE A 1 93 ? -6.300 1.411 3.831 1.00 98.44 93 PHE A O 1
ATOM 742 N N . ASP A 1 94 ? -7.384 0.530 2.079 1.00 98.06 94 ASP A N 1
ATOM 743 C CA . ASP A 1 94 ? -8.239 1.695 1.841 1.00 98.06 94 ASP A CA 1
ATOM 744 C C . ASP A 1 94 ? -9.174 1.979 3.025 1.00 98.06 94 ASP A C 1
ATOM 746 O O . ASP A 1 94 ? -9.405 3.137 3.364 1.00 98.06 94 ASP A O 1
ATOM 750 N N . ALA A 1 95 ? -9.709 0.939 3.672 1.00 98.19 95 ALA A N 1
ATOM 751 C CA . ALA A 1 95 ? -10.526 1.081 4.875 1.00 98.19 95 ALA A CA 1
ATOM 752 C C . ALA A 1 95 ? -9.708 1.621 6.059 1.00 98.19 95 ALA A C 1
ATOM 754 O O . ALA A 1 95 ? -10.165 2.531 6.749 1.00 98.19 95 ALA A O 1
ATOM 755 N N . ILE A 1 96 ? -8.486 1.109 6.264 1.00 98.06 96 ILE A N 1
ATOM 756 C CA . ILE A 1 96 ? -7.555 1.629 7.279 1.00 98.06 96 ILE A CA 1
ATOM 757 C C . ILE A 1 96 ? -7.202 3.086 6.968 1.00 98.06 96 ILE A C 1
ATOM 759 O O . ILE A 1 96 ? -7.269 3.931 7.854 1.00 98.06 96 ILE A O 1
ATOM 763 N N . HIS A 1 97 ? -6.843 3.386 5.719 1.00 96.81 97 HIS A N 1
ATOM 764 C CA . HIS A 1 97 ? -6.416 4.719 5.305 1.00 96.81 97 HIS A CA 1
ATOM 765 C C . HIS A 1 97 ? -7.533 5.751 5.482 1.00 96.81 97 HIS A C 1
ATOM 767 O O . HIS A 1 97 ? -7.276 6.824 6.016 1.00 96.81 97 HIS A O 1
ATOM 773 N N . ALA A 1 98 ? -8.772 5.399 5.121 1.00 96.88 98 ALA A N 1
ATOM 774 C CA . ALA A 1 98 ? -9.942 6.251 5.324 1.00 96.88 98 ALA A CA 1
ATOM 775 C C . ALA A 1 98 ? -10.238 6.496 6.813 1.00 96.88 98 ALA A C 1
ATOM 777 O O . ALA A 1 98 ? -10.518 7.617 7.216 1.00 96.88 98 ALA A O 1
ATOM 778 N N . ALA A 1 99 ? -10.142 5.468 7.659 1.00 97.00 99 ALA A N 1
ATOM 779 C CA . ALA A 1 99 ? -10.414 5.618 9.090 1.00 97.00 99 ALA A CA 1
ATOM 780 C C . ALA A 1 99 ? -9.319 6.384 9.858 1.00 97.00 99 ALA A C 1
ATOM 782 O O . ALA A 1 99 ? -9.538 6.799 10.995 1.00 97.00 99 ALA A O 1
ATOM 783 N N . LEU A 1 100 ? -8.143 6.550 9.246 1.00 96.31 100 LEU A N 1
ATOM 784 C CA . LEU A 1 100 ? -7.014 7.327 9.763 1.00 96.31 100 LEU A CA 1
ATOM 785 C C . LEU A 1 100 ? -6.850 8.668 9.028 1.00 96.31 100 LEU A C 1
ATOM 787 O O . LEU A 1 100 ? -5.820 9.328 9.185 1.00 96.31 100 LEU A O 1
ATOM 791 N N . GLU A 1 101 ? -7.830 9.062 8.213 1.00 94.69 101 GLU A N 1
ATOM 792 C CA . GLU A 1 101 ? -7.825 10.345 7.517 1.00 94.69 101 GLU A CA 1
ATOM 793 C C . GLU A 1 101 ? -7.721 11.507 8.521 1.00 94.69 101 GLU A C 1
ATOM 795 O O . GLU A 1 101 ? -8.292 11.476 9.610 1.00 94.69 101 GLU A O 1
ATOM 800 N N . GLY A 1 102 ? -6.932 12.525 8.170 1.00 93.25 102 GLY A N 1
ATOM 801 C CA . GLY A 1 102 ? -6.630 13.662 9.045 1.00 93.25 102 GLY A CA 1
ATOM 802 C C . GLY A 1 102 ? -5.415 13.468 9.960 1.00 93.25 102 GLY A C 1
ATOM 803 O O . GLY A 1 102 ? -4.894 14.459 10.465 1.00 93.25 102 GLY A O 1
ATOM 804 N N . LEU A 1 103 ? -4.907 12.241 10.127 1.00 94.88 103 LEU A N 1
ATOM 805 C CA . LEU A 1 103 ? -3.638 11.992 10.817 1.00 94.88 103 LEU A CA 1
ATOM 806 C C . LEU A 1 103 ? -2.448 12.059 9.853 1.00 94.88 103 LEU A C 1
ATOM 808 O O . LEU A 1 103 ? -2.516 11.606 8.706 1.00 94.88 103 LEU A O 1
ATOM 812 N N . SER A 1 104 ? -1.303 12.535 10.342 1.00 92.94 104 SER A N 1
ATOM 813 C CA . SER A 1 104 ? -0.035 12.357 9.633 1.00 92.94 104 SER A CA 1
ATOM 814 C C . SER A 1 104 ? 0.338 10.869 9.548 1.00 92.94 104 SER A C 1
ATOM 816 O O . SER A 1 104 ? -0.068 10.050 10.376 1.00 92.94 104 SER A O 1
ATOM 818 N N . VAL A 1 105 ? 1.161 10.484 8.566 1.00 92.75 105 VAL A N 1
ATOM 819 C CA . VAL A 1 105 ? 1.617 9.085 8.420 1.00 92.75 105 VAL A CA 1
ATOM 820 C C . VAL A 1 105 ? 2.250 8.530 9.710 1.00 92.75 105 VAL A C 1
ATOM 822 O O . VAL A 1 105 ? 1.917 7.395 10.069 1.00 92.75 105 VAL A O 1
ATOM 825 N N . PRO A 1 106 ? 3.110 9.270 10.445 1.00 91.75 106 PRO A N 1
ATOM 826 C CA . PRO A 1 106 ? 3.616 8.811 11.737 1.00 91.75 106 PRO A CA 1
ATOM 827 C C . PRO A 1 106 ? 2.518 8.574 12.780 1.00 91.75 106 PRO A C 1
ATOM 829 O O . PRO A 1 106 ? 2.527 7.537 13.443 1.00 91.75 106 PRO A O 1
ATOM 832 N N . GLU A 1 107 ? 1.559 9.491 12.912 1.00 93.31 107 GLU A N 1
ATOM 833 C CA . GLU A 1 107 ? 0.450 9.364 13.868 1.00 93.31 107 GLU A CA 1
ATOM 834 C C . GLU A 1 107 ? -0.457 8.185 13.527 1.00 93.31 107 GLU A C 1
ATOM 836 O O . GLU A 1 107 ? -0.724 7.354 14.391 1.00 93.31 107 GLU A O 1
ATOM 841 N N . ALA A 1 108 ? -0.851 8.057 12.260 1.00 95.44 108 ALA A N 1
ATOM 842 C CA . ALA A 1 108 ? -1.648 6.945 11.755 1.00 95.44 108 ALA A CA 1
ATOM 843 C C . ALA A 1 108 ? -0.950 5.593 11.993 1.00 95.44 108 ALA A C 1
ATOM 845 O O . ALA A 1 108 ? -1.564 4.630 12.453 1.00 95.44 108 ALA A O 1
ATOM 846 N N . SER A 1 109 ? 0.360 5.530 11.743 1.00 94.62 109 SER A N 1
ATOM 847 C CA . SER A 1 109 ? 1.154 4.313 11.953 1.00 94.62 109 SER A CA 1
ATOM 848 C C . SER A 1 109 ? 1.242 3.929 13.422 1.00 94.62 109 SER A C 1
ATOM 850 O O . SER A 1 109 ? 1.138 2.747 13.747 1.00 94.62 109 SER A O 1
ATOM 852 N N . ARG A 1 110 ? 1.401 4.913 14.315 1.00 93.00 110 ARG A N 1
ATOM 853 C CA . ARG A 1 110 ? 1.361 4.680 15.762 1.00 93.00 110 ARG A CA 1
ATOM 854 C C . ARG A 1 110 ? -0.032 4.257 16.209 1.00 93.00 110 ARG A C 1
ATOM 856 O O . ARG A 1 110 ? -0.131 3.287 16.949 1.00 93.00 110 ARG A O 1
ATOM 863 N N . ALA A 1 111 ? -1.090 4.919 15.752 1.00 94.19 111 ALA A N 1
ATOM 864 C CA . ALA A 1 111 ? -2.459 4.564 16.111 1.00 94.19 111 ALA A CA 1
ATOM 865 C C . ALA A 1 111 ? -2.776 3.102 15.761 1.00 94.19 111 ALA A C 1
ATOM 867 O O . ALA A 1 111 ? -3.274 2.362 16.610 1.00 94.19 111 ALA A O 1
ATOM 868 N N . LEU A 1 112 ? -2.404 2.662 14.556 1.00 95.06 112 LEU A N 1
ATOM 869 C CA . LEU A 1 112 ? -2.578 1.273 14.139 1.00 95.06 112 LEU A CA 1
ATOM 870 C C . LEU A 1 112 ? -1.703 0.307 14.956 1.00 95.06 112 LEU A C 1
ATOM 872 O O . LEU A 1 112 ? -2.192 -0.722 15.409 1.00 95.06 112 LEU A O 1
ATOM 876 N N . ALA A 1 113 ? -0.427 0.638 15.187 1.00 92.38 113 ALA A N 1
ATOM 877 C CA . ALA A 1 113 ? 0.489 -0.212 15.956 1.00 92.38 113 ALA A CA 1
ATOM 878 C C . ALA A 1 113 ? 0.058 -0.398 17.423 1.00 92.38 113 ALA A C 1
ATOM 880 O O . ALA A 1 113 ? 0.274 -1.463 17.989 1.00 92.38 113 ALA A O 1
ATOM 881 N N . HIS A 1 114 ? -0.585 0.610 18.019 1.00 92.31 114 HIS A N 1
ATOM 882 C CA . HIS A 1 114 ? -1.125 0.548 19.381 1.00 92.31 114 HIS A CA 1
ATOM 883 C C . HIS A 1 114 ? -2.552 -0.023 19.440 1.00 92.31 114 HIS A C 1
ATOM 885 O O . HIS A 1 114 ? -3.183 0.020 20.492 1.00 92.31 114 HIS A O 1
ATOM 891 N N . GLY A 1 115 ? -3.092 -0.532 18.325 1.00 94.06 115 GLY A N 1
ATOM 892 C CA . GLY A 1 115 ? -4.418 -1.152 18.296 1.00 94.06 115 GLY A CA 1
ATOM 893 C C . GLY A 1 115 ? -5.575 -0.183 18.545 1.00 94.06 115 GLY A C 1
ATOM 894 O O . GLY A 1 115 ? -6.619 -0.589 19.048 1.00 94.06 115 GLY A O 1
ATOM 895 N N . ARG A 1 116 ? -5.394 1.102 18.213 1.00 94.88 116 ARG A N 1
ATOM 896 C CA . ARG A 1 116 ? -6.418 2.146 18.399 1.00 94.88 116 ARG A CA 1
ATOM 897 C C . ARG A 1 116 ? -7.472 2.168 17.299 1.00 94.88 116 ARG A C 1
ATOM 899 O O . ARG A 1 116 ? -8.436 2.921 17.391 1.00 94.88 116 ARG A O 1
ATOM 906 N N . LEU A 1 117 ? -7.265 1.407 16.231 1.00 96.31 117 LEU A N 1
ATOM 907 C CA . LEU A 1 117 ? -8.237 1.270 15.162 1.00 96.31 117 LEU A CA 1
ATOM 908 C C . LEU A 1 117 ? -9.116 0.053 15.451 1.00 96.31 117 LEU A C 1
ATOM 910 O O . LEU A 1 117 ? -8.595 -1.044 15.634 1.00 96.31 117 LEU A O 1
ATOM 914 N N . ARG A 1 118 ? -10.434 0.245 15.493 1.00 97.31 118 ARG A N 1
ATOM 915 C CA . ARG A 1 118 ? -11.412 -0.810 15.780 1.00 97.31 118 ARG A CA 1
ATOM 916 C C . ARG A 1 118 ? -12.266 -1.112 14.569 1.00 97.31 118 ARG A C 1
ATOM 918 O O . ARG A 1 118 ? -12.660 -0.204 13.839 1.00 97.31 118 ARG A O 1
ATOM 925 N N . ASP A 1 119 ? -12.597 -2.381 14.407 1.00 96.31 119 ASP A N 1
ATOM 926 C CA . ASP A 1 119 ? -13.663 -2.812 13.517 1.00 96.31 119 ASP A CA 1
ATOM 927 C C . ASP A 1 119 ? -15.017 -2.521 14.176 1.00 96.31 119 ASP A C 1
ATOM 929 O O . ASP A 1 119 ? -15.279 -2.958 15.295 1.00 96.31 119 ASP A O 1
ATOM 933 N N . VAL A 1 120 ? -15.871 -1.746 13.505 1.00 95.06 120 VAL A N 1
ATOM 934 C CA . VAL A 1 120 ? -17.145 -1.271 14.070 1.00 95.06 120 VAL A CA 1
ATOM 935 C C . VAL A 1 120 ? -18.137 -2.414 14.286 1.00 95.06 120 VAL A C 1
ATOM 937 O O . VAL A 1 120 ? -18.953 -2.349 15.203 1.00 95.06 120 VAL A O 1
ATOM 940 N N . LYS A 1 121 ? -18.067 -3.470 13.473 1.00 93.44 121 LYS A N 1
ATOM 941 C CA . LYS A 1 121 ? -19.014 -4.591 13.522 1.00 93.44 121 LYS A CA 1
ATOM 942 C C . LYS A 1 121 ? -18.666 -5.571 14.633 1.00 93.44 121 LYS A C 1
ATOM 944 O O . LYS A 1 121 ? -19.558 -6.111 15.278 1.00 93.44 121 LYS A O 1
ATOM 949 N N . THR A 1 122 ? -17.376 -5.818 14.832 1.00 93.94 122 THR A N 1
ATOM 950 C CA . THR A 1 122 ? -16.878 -6.837 15.770 1.00 93.94 122 THR A CA 1
ATOM 951 C C . THR A 1 122 ? -16.330 -6.254 17.071 1.00 93.94 122 THR A C 1
ATOM 953 O O . THR A 1 122 ? -16.180 -6.982 18.048 1.00 93.94 122 THR A O 1
ATOM 956 N N . GLY A 1 123 ? -15.987 -4.964 17.096 1.00 92.69 123 GLY A N 1
ATOM 957 C CA . GLY A 1 123 ? -15.272 -4.319 18.201 1.00 92.69 123 GLY A CA 1
ATOM 958 C C . GLY A 1 123 ? -13.796 -4.724 18.314 1.00 92.69 123 GLY A C 1
ATOM 959 O O . GLY A 1 123 ? -13.095 -4.255 19.211 1.00 92.69 123 GLY A O 1
ATOM 960 N N . ALA A 1 124 ? -13.295 -5.591 17.428 1.00 94.50 124 ALA A N 1
ATOM 961 C CA . ALA A 1 124 ? -11.924 -6.081 17.486 1.00 94.50 124 ALA A CA 1
ATOM 962 C C . ALA A 1 124 ? -10.909 -5.001 17.076 1.00 94.50 124 ALA A C 1
ATOM 964 O O . ALA A 1 124 ? -11.201 -4.109 16.278 1.00 94.50 124 ALA A O 1
ATOM 965 N N . SER A 1 125 ? -9.688 -5.099 17.612 1.00 95.94 125 SER A N 1
ATOM 966 C CA . SER A 1 125 ? -8.562 -4.276 17.158 1.00 95.94 125 SER A CA 1
ATOM 967 C C . SER A 1 125 ? -8.153 -4.664 15.738 1.00 95.94 125 SER A C 1
ATOM 969 O O . SER A 1 125 ? -7.942 -5.843 15.448 1.00 95.94 125 SER A O 1
ATOM 971 N N . VAL A 1 126 ? -8.012 -3.673 14.861 1.00 96.81 126 VAL A N 1
ATOM 972 C CA . VAL A 1 126 ? -7.518 -3.848 13.496 1.00 96.81 126 VAL A CA 1
ATOM 973 C C . VAL A 1 126 ? -5.995 -3.802 13.513 1.00 96.81 126 VAL A C 1
ATOM 975 O O . VAL A 1 126 ? -5.390 -2.817 13.932 1.00 96.81 126 VAL A O 1
ATOM 978 N N . THR A 1 127 ? -5.366 -4.855 13.000 1.00 95.44 127 THR A N 1
ATOM 979 C CA . THR A 1 127 ? -3.906 -4.957 12.887 1.00 95.44 127 THR A CA 1
ATOM 980 C C . THR A 1 127 ? -3.439 -4.822 11.443 1.00 95.44 127 THR A C 1
ATOM 982 O O . THR A 1 127 ? -4.151 -5.181 10.504 1.00 95.44 127 THR A O 1
ATOM 985 N N . TRP A 1 128 ? -2.198 -4.372 11.249 1.00 97.06 128 TRP A N 1
ATOM 986 C CA . TRP A 1 128 ? -1.564 -4.415 9.934 1.00 97.06 128 TRP A CA 1
ATOM 987 C C . TRP A 1 128 ? -1.289 -5.860 9.501 1.00 97.06 128 TRP A C 1
ATOM 989 O O . TRP A 1 128 ? -0.585 -6.593 10.190 1.00 97.06 128 TRP A O 1
ATOM 999 N N . THR A 1 129 ? -1.790 -6.248 8.328 1.00 96.94 129 THR A N 1
ATOM 1000 C CA . THR A 1 129 ? -1.485 -7.542 7.704 1.00 96.94 129 THR A CA 1
ATOM 1001 C C . THR A 1 129 ? -0.729 -7.303 6.397 1.00 96.94 129 THR A C 1
ATOM 1003 O O . THR A 1 129 ? -1.354 -6.844 5.428 1.00 96.94 129 THR A O 1
ATOM 1006 N N . PRO A 1 130 ? 0.585 -7.604 6.351 1.00 96.19 130 PRO A N 1
ATOM 1007 C CA . PRO A 1 130 ? 1.399 -7.445 5.153 1.00 96.19 130 PRO A CA 1
ATOM 1008 C C . PRO A 1 130 ? 0.845 -8.247 3.971 1.00 96.19 130 PRO A C 1
ATOM 1010 O O . PRO A 1 130 ? 0.388 -9.377 4.127 1.00 96.19 130 PRO A O 1
ATOM 1013 N N . SER A 1 131 ? 0.890 -7.661 2.777 1.00 97.38 131 SER A N 1
ATOM 1014 C CA . SER A 1 131 ? 0.494 -8.315 1.526 1.00 97.38 131 SER A CA 1
ATOM 1015 C C . SER A 1 131 ? 1.294 -7.737 0.363 1.00 97.38 131 SER A C 1
ATOM 1017 O O . SER A 1 131 ? 1.826 -6.636 0.470 1.00 97.38 131 SER A O 1
ATOM 1019 N N . VAL A 1 132 ? 1.409 -8.472 -0.741 1.00 97.00 132 VAL A N 1
ATOM 1020 C CA . VAL A 1 132 ? 2.232 -8.075 -1.889 1.00 97.00 132 VAL A CA 1
ATOM 1021 C C . VAL A 1 132 ? 1.716 -6.768 -2.492 1.00 97.00 132 VAL A C 1
ATOM 1023 O O . VAL A 1 132 ? 0.573 -6.691 -2.947 1.00 97.00 132 VAL A O 1
ATOM 1026 N N . MET A 1 133 ? 2.592 -5.767 -2.552 1.00 97.12 133 MET A N 1
ATOM 1027 C CA . MET A 1 133 ? 2.413 -4.566 -3.360 1.00 97.12 133 MET A CA 1
ATOM 1028 C C . MET A 1 133 ? 3.306 -4.619 -4.592 1.00 97.12 133 MET A C 1
ATOM 1030 O O . MET A 1 133 ? 4.425 -5.135 -4.543 1.00 97.12 133 MET A O 1
ATOM 1034 N N . VAL A 1 134 ? 2.819 -4.050 -5.692 1.00 97.12 134 VAL A N 1
ATOM 1035 C CA . VAL A 1 134 ? 3.523 -4.013 -6.971 1.00 97.12 134 VAL A CA 1
ATOM 1036 C C . VAL A 1 134 ? 3.578 -2.611 -7.567 1.00 97.12 134 VAL A C 1
ATOM 1038 O O . VAL A 1 134 ? 2.640 -1.821 -7.425 1.00 97.12 134 VAL A O 1
ATOM 1041 N N . VAL A 1 135 ? 4.675 -2.324 -8.270 1.00 96.56 135 VAL A N 1
ATOM 1042 C CA . VAL A 1 135 ? 4.746 -1.261 -9.282 1.00 96.56 135 VAL A CA 1
ATOM 1043 C C . VAL A 1 135 ? 4.590 -1.940 -10.641 1.00 96.56 135 VAL A C 1
ATOM 1045 O O . VAL A 1 135 ? 5.503 -2.665 -11.050 1.00 96.56 135 VAL A O 1
ATOM 1048 N N . PRO A 1 136 ? 3.455 -1.761 -11.338 1.00 96.25 136 PRO A N 1
ATOM 1049 C CA . PRO A 1 136 ? 3.236 -2.418 -12.615 1.00 96.25 136 PRO A CA 1
ATOM 1050 C C . PRO A 1 136 ? 4.030 -1.739 -13.737 1.00 96.25 136 PRO A C 1
ATOM 1052 O O . PRO A 1 136 ? 3.835 -0.555 -14.018 1.00 96.25 136 PRO A O 1
ATOM 1055 N N . VAL A 1 137 ? 4.909 -2.496 -14.396 1.00 97.19 137 VAL A N 1
ATOM 1056 C CA . VAL A 1 137 ? 5.746 -2.011 -15.507 1.00 97.19 137 VAL A CA 1
ATOM 1057 C C . VAL A 1 137 ? 5.172 -2.466 -16.841 1.00 97.19 137 VAL A C 1
ATOM 1059 O O . VAL A 1 137 ? 4.908 -1.634 -17.708 1.00 97.19 137 VAL A O 1
ATOM 1062 N N . SER A 1 138 ? 4.920 -3.767 -17.005 1.00 97.12 138 SER A N 1
ATOM 1063 C CA . SER A 1 138 ? 4.386 -4.283 -18.262 1.00 97.12 138 SER A CA 1
ATOM 1064 C C . SER A 1 138 ? 2.925 -3.890 -18.463 1.00 97.12 138 SER A C 1
ATOM 1066 O O . SER A 1 138 ? 2.125 -3.806 -17.523 1.00 97.12 138 SER A O 1
ATOM 1068 N N . ARG A 1 139 ? 2.541 -3.729 -19.734 1.00 96.31 139 ARG A N 1
ATOM 1069 C CA . ARG A 1 139 ? 1.146 -3.499 -20.133 1.00 96.31 139 ARG A CA 1
ATOM 1070 C C . ARG A 1 139 ? 0.218 -4.589 -19.591 1.00 96.31 139 ARG A C 1
ATOM 1072 O O . ARG A 1 139 ? -0.890 -4.287 -19.162 1.00 96.31 139 ARG A O 1
ATOM 1079 N N . ALA A 1 140 ? 0.676 -5.841 -19.580 1.00 95.19 140 ALA A N 1
ATOM 1080 C CA . ALA A 1 140 ? -0.099 -6.979 -19.099 1.00 95.19 140 ALA A CA 1
ATOM 1081 C C . ALA A 1 140 ? -0.427 -6.872 -17.599 1.00 95.19 140 ALA A C 1
ATOM 1083 O O . ALA A 1 140 ? -1.563 -7.146 -17.202 1.00 95.19 140 ALA A O 1
ATOM 1084 N N . LEU A 1 141 ? 0.528 -6.444 -16.763 1.00 96.25 141 LEU A N 1
ATOM 1085 C CA . LEU A 1 141 ? 0.279 -6.242 -15.331 1.00 96.25 141 LEU A CA 1
ATOM 1086 C C . LEU A 1 141 ? -0.563 -5.004 -15.050 1.00 96.25 141 LEU A C 1
ATOM 1088 O O . LEU A 1 141 ? -1.458 -5.058 -14.208 1.00 96.25 141 LEU A O 1
ATOM 1092 N N . GLN A 1 142 ? -0.353 -3.925 -15.798 1.00 96.25 142 GLN A N 1
ATOM 1093 C CA . GLN A 1 142 ? -1.208 -2.741 -15.706 1.00 96.25 142 GLN A CA 1
ATOM 1094 C C . GLN A 1 142 ? -2.669 -3.075 -16.031 1.00 96.25 142 GLN A C 1
ATOM 1096 O O . GLN A 1 142 ? -3.562 -2.709 -15.272 1.00 96.25 142 GLN A O 1
ATOM 1101 N N . LEU A 1 143 ? -2.916 -3.811 -17.121 1.00 95.69 143 LEU A N 1
ATOM 1102 C CA . LEU A 1 143 ? -4.263 -4.228 -17.516 1.00 95.69 143 LEU A CA 1
ATOM 1103 C C . LEU A 1 143 ? -4.904 -5.170 -16.497 1.00 95.69 143 LEU A C 1
ATOM 1105 O O . LEU A 1 143 ? -6.088 -5.032 -16.218 1.00 95.69 143 LEU A O 1
ATOM 1109 N N . GLN A 1 144 ? -4.132 -6.085 -15.905 1.00 93.88 144 GLN A N 1
ATOM 1110 C CA . GLN A 1 144 ? -4.632 -6.962 -14.846 1.00 93.88 144 GLN A CA 1
ATOM 1111 C C . GLN A 1 144 ? -5.140 -6.164 -13.635 1.00 93.88 144 GLN A C 1
ATOM 1113 O O . GLN A 1 144 ? -6.217 -6.457 -13.125 1.00 93.88 144 GLN A O 1
ATOM 1118 N N . LEU A 1 145 ? -4.385 -5.159 -13.182 1.00 94.62 145 LEU A N 1
ATOM 1119 C CA . LEU A 1 145 ? -4.769 -4.327 -12.033 1.00 94.62 145 LEU A CA 1
ATOM 1120 C C . LEU A 1 145 ? -5.871 -3.311 -12.371 1.00 94.62 145 LEU A C 1
ATOM 1122 O O . LEU A 1 145 ? -6.574 -2.849 -11.476 1.00 94.62 145 LEU A O 1
ATOM 1126 N N . ALA A 1 146 ? -6.021 -2.956 -13.648 1.00 95.50 146 ALA A N 1
ATOM 1127 C CA . ALA A 1 146 ? -7.083 -2.083 -14.144 1.00 95.50 146 ALA A CA 1
ATOM 1128 C C . ALA A 1 146 ? -8.357 -2.845 -14.555 1.00 95.50 146 ALA A C 1
ATOM 1130 O O . ALA A 1 146 ? -9.341 -2.218 -14.944 1.00 95.50 146 ALA A O 1
ATOM 1131 N N . ALA A 1 147 ? -8.347 -4.180 -14.507 1.00 96.31 147 ALA A N 1
ATOM 1132 C CA . ALA A 1 147 ? -9.475 -4.988 -14.941 1.00 96.31 147 ALA A CA 1
ATOM 1133 C C . ALA A 1 147 ? -10.707 -4.748 -14.043 1.00 96.31 147 ALA A C 1
ATOM 1135 O O . ALA A 1 147 ? -10.551 -4.657 -12.821 1.00 96.31 147 ALA A O 1
ATOM 1136 N N . PRO A 1 148 ? -11.934 -4.729 -14.602 1.00 97.69 148 PRO A N 1
ATOM 1137 C CA . PRO A 1 148 ? -13.161 -4.539 -13.824 1.00 97.69 148 PRO A CA 1
ATOM 1138 C C . PRO A 1 148 ? -13.281 -5.506 -12.645 1.00 97.69 148 PRO A C 1
ATOM 1140 O O . PRO A 1 148 ? -13.561 -5.079 -11.533 1.00 97.69 148 PRO A O 1
ATOM 1143 N N . VAL A 1 149 ? -12.914 -6.777 -12.847 1.00 96.94 149 VAL A N 1
ATOM 1144 C CA . VAL A 1 149 ? -12.918 -7.801 -11.790 1.00 96.94 149 VAL A CA 1
ATOM 1145 C C . VAL A 1 149 ? -12.067 -7.419 -10.573 1.00 96.94 149 VAL A C 1
ATOM 1147 O O . VAL A 1 149 ? -12.433 -7.727 -9.442 1.00 96.94 149 VAL A O 1
ATOM 1150 N N . TYR A 1 150 ? -10.938 -6.727 -10.764 1.00 97.31 150 TYR A N 1
ATOM 1151 C CA . TYR A 1 150 ? -10.117 -6.259 -9.647 1.00 97.31 150 TYR A CA 1
ATOM 1152 C C . TYR A 1 150 ? -10.856 -5.167 -8.862 1.00 97.31 150 TYR A C 1
ATOM 1154 O O . TYR A 1 150 ? -10.926 -5.219 -7.633 1.00 97.31 150 TYR A O 1
ATOM 1162 N N . ALA A 1 151 ? -11.442 -4.201 -9.574 1.00 97.25 151 ALA A N 1
ATOM 1163 C CA . ALA A 1 151 ? -12.187 -3.098 -8.976 1.00 97.25 151 ALA A CA 1
ATOM 1164 C C . ALA A 1 151 ? -13.463 -3.573 -8.260 1.00 97.25 151 ALA A C 1
ATOM 1166 O O . ALA A 1 151 ? -13.724 -3.134 -7.142 1.00 97.25 151 ALA A O 1
ATOM 1167 N N . GLU A 1 152 ? -14.212 -4.498 -8.859 1.00 98.06 152 GLU A N 1
ATOM 1168 C CA . GLU A 1 152 ? -15.424 -5.099 -8.294 1.00 98.06 152 GLU A CA 1
ATOM 1169 C C . GLU A 1 152 ? -15.122 -5.871 -7.011 1.00 98.06 152 GLU A C 1
ATOM 1171 O O . GLU A 1 152 ? -15.768 -5.640 -5.990 1.00 98.06 152 GLU A O 1
ATOM 1176 N N . ARG A 1 153 ? -14.088 -6.726 -7.019 1.00 98.12 153 ARG A N 1
ATOM 1177 C CA . ARG A 1 153 ? -13.670 -7.451 -5.811 1.00 98.12 153 ARG A CA 1
ATOM 1178 C C . ARG A 1 153 ? -13.201 -6.493 -4.724 1.00 98.12 153 ARG A C 1
ATOM 1180 O O . ARG A 1 153 ? -13.630 -6.623 -3.585 1.00 98.12 153 ARG A O 1
ATOM 1187 N N . ARG A 1 154 ? -12.391 -5.485 -5.067 1.00 98.25 154 ARG A N 1
ATOM 1188 C CA . ARG A 1 154 ? -11.973 -4.444 -4.115 1.00 98.25 154 ARG A CA 1
ATOM 1189 C C . ARG A 1 154 ? -13.183 -3.726 -3.510 1.00 98.25 154 ARG A C 1
ATOM 1191 O O . ARG A 1 154 ? -13.197 -3.486 -2.308 1.00 98.25 154 ARG A O 1
ATOM 1198 N N . ALA A 1 155 ? -14.181 -3.372 -4.318 1.00 98.12 155 ALA A N 1
ATOM 1199 C CA . ALA A 1 155 ? -15.380 -2.680 -3.852 1.00 98.12 155 ALA A CA 1
ATOM 1200 C C . ALA A 1 155 ? -16.241 -3.564 -2.937 1.00 98.12 155 ALA A C 1
ATOM 1202 O O . ALA A 1 155 ? -16.662 -3.100 -1.878 1.00 98.12 155 ALA A O 1
ATOM 1203 N N . ALA A 1 156 ? -16.451 -4.831 -3.307 1.00 97.94 156 ALA A N 1
ATOM 1204 C CA . ALA A 1 156 ? -17.200 -5.795 -2.504 1.00 97.94 156 ALA A CA 1
ATOM 1205 C C . ALA A 1 156 ? -16.550 -6.014 -1.128 1.00 97.94 156 ALA A C 1
ATOM 1207 O O . ALA A 1 156 ? -17.219 -5.894 -0.103 1.00 97.94 156 ALA A O 1
ATOM 1208 N N . GLU A 1 157 ? -15.233 -6.238 -1.102 1.00 98.00 157 GLU A N 1
ATOM 1209 C CA . GLU A 1 157 ? -14.464 -6.372 0.141 1.00 98.00 157 GLU A CA 1
ATOM 1210 C C . GLU A 1 157 ? -14.533 -5.078 0.961 1.00 98.00 157 GLU A C 1
ATOM 1212 O O . GLU A 1 157 ? -14.819 -5.098 2.155 1.00 98.00 157 GLU A O 1
ATOM 1217 N N . ARG A 1 158 ? -14.359 -3.914 0.321 1.00 97.88 158 ARG A N 1
ATOM 1218 C CA . ARG A 1 158 ? -14.382 -2.615 1.007 1.00 97.88 158 ARG A CA 1
ATOM 1219 C C . ARG A 1 158 ? -15.737 -2.305 1.641 1.00 97.88 158 ARG A C 1
ATOM 1221 O O . ARG A 1 158 ? -15.751 -1.692 2.707 1.00 97.88 158 ARG A O 1
A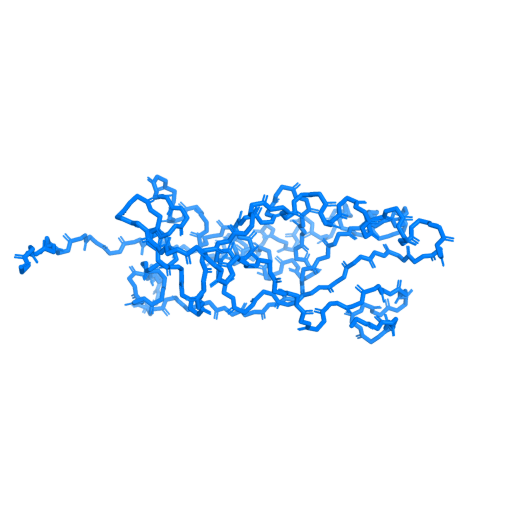TOM 1228 N N . ALA A 1 159 ? -16.847 -2.702 1.018 1.00 96.69 159 ALA A N 1
ATOM 1229 C CA . ALA A 1 159 ? -18.196 -2.503 1.554 1.00 96.69 159 ALA A CA 1
ATOM 1230 C C . ALA A 1 159 ? -18.448 -3.316 2.838 1.00 96.69 159 ALA A C 1
ATOM 1232 O O . ALA A 1 159 ? -19.256 -2.926 3.682 1.00 96.69 159 ALA A O 1
ATOM 1233 N N . ALA A 1 160 ? -17.729 -4.426 3.021 1.00 94.25 160 ALA A N 1
ATOM 1234 C CA . ALA A 1 160 ? -17.799 -5.219 4.241 1.00 94.25 160 ALA A CA 1
ATOM 1235 C C . ALA A 1 160 ? -17.001 -4.607 5.408 1.00 94.25 160 ALA A C 1
ATOM 1237 O O . ALA A 1 160 ? -17.237 -5.001 6.551 1.00 94.25 160 ALA A O 1
ATOM 1238 N N . LEU A 1 161 ? -16.116 -3.637 5.152 1.00 96.88 161 LEU A N 1
ATOM 1239 C CA . LEU A 1 161 ? -15.201 -3.071 6.146 1.00 96.88 161 LEU A CA 1
ATOM 1240 C C . LEU A 1 161 ? -15.658 -1.699 6.643 1.00 96.88 161 LEU A C 1
ATOM 1242 O O . LEU A 1 161 ? -15.833 -0.758 5.865 1.00 96.88 161 LEU A O 1
ATOM 1246 N N . GLU A 1 162 ? -15.758 -1.569 7.961 1.00 96.19 162 GLU A N 1
ATOM 1247 C CA . GLU A 1 162 ? -16.033 -0.303 8.632 1.00 96.19 162 GLU A CA 1
ATOM 1248 C C . GLU A 1 162 ? -15.122 -0.176 9.851 1.00 96.19 162 GLU A C 1
ATOM 1250 O O . GLU A 1 162 ? -15.258 -0.919 10.823 1.00 96.19 162 GLU A O 1
ATOM 1255 N N . TYR A 1 163 ? -14.159 0.744 9.776 1.00 96.94 163 TYR A N 1
ATOM 1256 C CA . TYR A 1 163 ? -13.154 0.953 10.813 1.00 96.94 163 TYR A CA 1
ATOM 1257 C C . TYR A 1 163 ? -13.301 2.336 11.435 1.00 96.94 163 TYR A C 1
ATOM 1259 O O . TYR A 1 163 ? -13.641 3.302 10.751 1.00 96.94 163 TYR A O 1
ATOM 1267 N N . ARG A 1 164 ? -13.018 2.435 12.734 1.00 95.25 164 ARG A N 1
ATOM 1268 C CA . ARG A 1 164 ? -13.081 3.685 13.492 1.00 95.25 164 ARG A CA 1
ATOM 1269 C C . ARG A 1 164 ? -11.861 3.828 14.388 1.00 95.25 164 ARG A C 1
ATOM 1271 O O . ARG A 1 164 ? -11.464 2.878 15.060 1.00 95.25 164 ARG A O 1
ATOM 1278 N N . LEU A 1 165 ? -11.292 5.028 14.416 1.00 95.00 165 LEU A N 1
ATOM 1279 C CA . LEU A 1 165 ? -10.259 5.390 15.376 1.00 95.00 165 LEU A CA 1
ATOM 1280 C C . LEU A 1 165 ? -10.889 5.634 16.755 1.00 95.00 165 LEU A C 1
ATOM 1282 O O . LEU A 1 165 ? -11.808 6.443 16.887 1.00 95.00 165 LEU A O 1
ATOM 1286 N N . GLU A 1 166 ? -10.387 4.963 17.789 1.00 88.56 166 GLU A N 1
ATOM 1287 C CA . GLU A 1 166 ? -10.757 5.276 19.170 1.00 88.56 166 GLU A CA 1
ATOM 1288 C C . GLU A 1 166 ? -10.207 6.646 19.581 1.00 88.56 166 GLU A C 1
ATOM 1290 O O . GLU A 1 166 ? -9.037 6.977 19.330 1.00 88.56 166 GLU A O 1
ATOM 1295 N N . GLY A 1 167 ? -11.072 7.434 20.231 1.00 69.44 167 GLY A N 1
ATOM 1296 C CA . GLY A 1 167 ? -10.762 8.768 20.734 1.00 69.44 167 GLY A CA 1
ATOM 1297 C C . GLY A 1 167 ? -9.451 8.792 21.517 1.00 69.44 167 GLY A C 1
ATOM 1298 O O . GLY A 1 167 ? -9.112 7.860 22.244 1.00 69.44 167 GLY A O 1
ATOM 1299 N N . VAL A 1 168 ? -8.672 9.852 21.314 1.00 51.66 168 VAL A N 1
ATOM 1300 C CA . VAL A 1 168 ? -7.424 10.092 22.041 1.00 51.66 168 VAL A CA 1
ATOM 1301 C C . VAL A 1 168 ? -7.775 10.269 23.518 1.00 51.66 168 VAL A C 1
ATOM 1303 O O . VAL A 1 168 ? -8.364 11.281 23.884 1.00 51.66 168 VAL A O 1
ATOM 1306 N N . ALA A 1 169 ? -7.408 9.316 24.379 1.00 42.34 169 ALA A N 1
ATOM 1307 C CA . ALA A 1 169 ? -7.140 9.682 25.764 1.00 42.34 169 ALA A CA 1
ATOM 1308 C C . ALA A 1 169 ? -5.982 10.695 25.717 1.00 42.34 169 ALA A C 1
ATOM 1310 O O . ALA A 1 169 ? -4.991 10.404 25.037 1.00 42.34 169 ALA A O 1
ATOM 1311 N N . PRO A 1 170 ? -6.107 11.886 26.330 1.00 38.19 170 PRO A N 1
ATOM 1312 C CA . PRO A 1 170 ? -5.062 12.897 26.270 1.00 38.19 170 PRO A CA 1
ATOM 1313 C C . PRO A 1 170 ? -3.763 12.278 26.783 1.00 38.19 170 PRO A C 1
ATOM 1315 O O . PRO A 1 170 ? -3.685 11.825 27.921 1.00 38.19 170 PRO A O 1
ATOM 1318 N N . THR A 1 171 ? -2.757 12.201 25.914 1.00 41.59 171 THR A N 1
ATOM 1319 C CA . THR A 1 171 ? -1.402 11.840 26.314 1.00 41.59 171 THR A CA 1
ATOM 1320 C C . THR A 1 171 ? -0.881 12.972 27.180 1.00 41.59 171 THR A C 1
ATOM 1322 O O . THR A 1 171 ? -0.545 14.039 26.665 1.00 41.59 171 THR A O 1
ATOM 1325 N N . THR A 1 172 ? -0.872 12.760 28.491 1.00 31.30 172 THR A N 1
ATOM 1326 C CA . THR A 1 172 ? -0.143 13.603 29.434 1.00 31.30 172 THR A CA 1
ATOM 1327 C C . THR A 1 172 ? 1.329 13.604 29.009 1.00 31.30 172 THR A C 1
ATOM 1329 O O . THR A 1 172 ? 1.885 12.517 28.837 1.00 31.30 172 THR A O 1
ATOM 1332 N N . PRO A 1 173 ? 1.959 14.766 28.782 1.00 49.88 173 PRO A N 1
ATOM 1333 C CA . PRO A 1 173 ? 3.405 14.826 28.641 1.00 49.88 173 PRO A CA 1
ATOM 1334 C C . PRO A 1 173 ? 4.027 14.503 30.003 1.00 49.88 173 PRO A C 1
ATOM 1336 O O . PRO A 1 173 ? 3.585 15.049 31.016 1.00 49.88 173 PRO A O 1
ATOM 1339 N N . GLU A 1 174 ? 5.010 13.606 30.008 1.00 36.12 174 GLU A N 1
ATOM 1340 C CA . GLU A 1 174 ? 5.971 13.445 31.105 1.00 36.12 174 GLU A CA 1
ATOM 1341 C C . GLU A 1 174 ? 7.129 14.434 30.913 1.00 36.12 174 GLU A C 1
ATOM 1343 O O . GLU A 1 174 ? 7.525 14.646 29.739 1.00 36.12 174 GLU A O 1
#

Sequence (174 aa):
MARSRRVVPGREMLFIEWLLLQNPRAAFSPDHPPLPGQAHPGLGMLREIYGWLRTLCEALGLDGIAFVPSHYYMAALGQRILRFLDPAAQARFDAIHAALEGLSVPEASRALAHGRLRDVKTGASVTWTPSVMVVPVSRALQLQLAAPVYAERRAAERAALEYRLEGVAPTTPE

pLDDT: mean 92.18, std 11.09, range [31.3, 98.44]

Foldseek 3Di:
DDFDCPQPPPFTEAEDADDAQFDPPDDADPVGDDAVPRPHGGNPCPVVVLVVVLVVCVVVVGFWYKYWDPFLLVCVVCVVQKAFPALLLRLLNVQLCVQCPPDDSRRSRVLQVVQQKAFPVPRGRDHDDIGMMIRGRDPVSVCSCVPVVSVVSNVVSNVVTHMHGHDDPPPDDD

Secondary structure (DSSP, 8-state):
-EEESSSSTT--EEEES----B-TTPPPBTTBPPPTT-SS-B-S-HHHHHHHHHHHHHHTT--EEEE--SSHHHHHHHTTT-EESSHHHHHHHHHHHHHTTTS-HHHHHHHHHTT-EEETTT-PBP------EEEE-SHHHHHHHHSHHHHHHHHHHHHH--EEEPP-------